Protein AF-A0A382VIN2-F1 (afdb_monomer_lite)

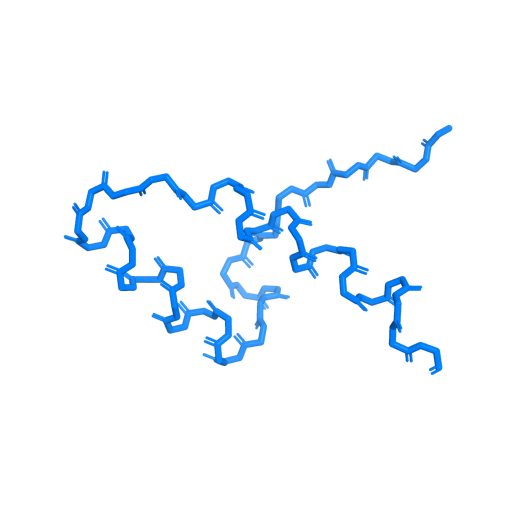Structure (mmCIF, N/CA/C/O backbone):
data_AF-A0A382VIN2-F1
#
_entry.id   AF-A0A382VIN2-F1
#
loop_
_atom_site.group_PDB
_atom_site.id
_atom_site.type_symbol
_atom_site.label_atom_id
_atom_site.label_alt_id
_atom_site.label_comp_id
_atom_site.label_asym_id
_atom_site.label_entity_id
_atom_site.label_seq_id
_atom_site.pdbx_PDB_ins_code
_atom_site.Cartn_x
_atom_site.Cartn_y
_atom_site.Cartn_z
_atom_site.occupancy
_atom_site.B_iso_or_equiv
_atom_site.auth_seq_id
_atom_site.auth_comp_id
_atom_site.auth_asym_id
_atom_site.auth_atom_id
_atom_site.pdbx_PDB_model_num
ATOM 1 N N . MET A 1 1 ? 0.898 13.658 21.256 1.00 58.06 1 MET A N 1
ATOM 2 C CA . MET A 1 1 ? 0.472 13.482 19.849 1.00 58.06 1 MET A CA 1
ATOM 3 C C . MET A 1 1 ? 0.571 12.006 19.491 1.00 58.06 1 MET A C 1
ATOM 5 O O . MET A 1 1 ? 1.614 11.425 19.785 1.00 58.06 1 MET A O 1
ATOM 9 N N . PRO A 1 2 ? -0.474 11.381 18.922 1.00 66.75 2 PRO A N 1
ATOM 10 C CA . PRO A 1 2 ? -0.358 10.030 18.379 1.00 66.75 2 PRO A CA 1
ATOM 11 C C . PRO A 1 2 ? 0.664 10.040 17.236 1.00 66.75 2 PRO A C 1
ATOM 13 O O . PRO A 1 2 ? 0.613 10.900 16.358 1.00 66.75 2 PRO A O 1
ATOM 16 N N . ARG A 1 3 ? 1.645 9.134 17.288 1.00 73.88 3 ARG A N 1
ATOM 17 C CA . ARG A 1 3 ? 2.670 9.022 16.245 1.00 73.88 3 ARG A CA 1
ATOM 18 C C . ARG A 1 3 ? 2.110 8.189 15.099 1.00 73.88 3 ARG A C 1
ATOM 20 O O . ARG A 1 3 ? 1.787 7.025 15.311 1.00 73.88 3 ARG A O 1
ATOM 27 N N . ILE A 1 4 ? 2.023 8.778 13.908 1.00 75.50 4 ILE A N 1
ATOM 28 C CA . ILE A 1 4 ? 1.683 8.041 12.688 1.00 75.50 4 ILE A CA 1
ATOM 29 C C . ILE A 1 4 ? 2.877 7.146 12.350 1.00 75.50 4 ILE A C 1
ATOM 31 O O . ILE A 1 4 ? 3.999 7.635 12.211 1.00 75.50 4 ILE A O 1
ATOM 35 N N . ARG A 1 5 ? 2.638 5.837 12.234 1.00 83.00 5 ARG A N 1
ATOM 36 C CA . ARG A 1 5 ? 3.620 4.878 11.718 1.00 83.00 5 ARG A CA 1
ATOM 37 C C . ARG A 1 5 ? 3.151 4.363 10.366 1.00 83.00 5 ARG A C 1
ATOM 39 O O . ARG A 1 5 ? 1.973 4.049 10.209 1.00 83.00 5 ARG A O 1
ATOM 46 N N . LEU A 1 6 ? 4.075 4.242 9.417 1.00 86.69 6 LEU A N 1
ATOM 47 C CA . LEU A 1 6 ? 3.814 3.516 8.180 1.00 86.69 6 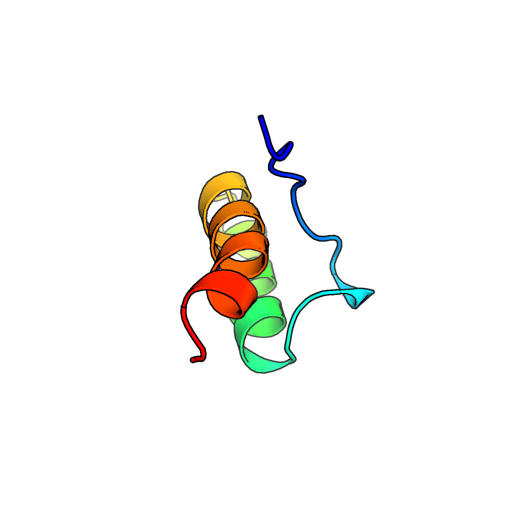LEU A CA 1
ATOM 48 C C . LEU A 1 6 ? 3.596 2.043 8.513 1.00 86.69 6 LEU A C 1
ATOM 50 O O . LEU A 1 6 ? 4.407 1.440 9.216 1.00 86.69 6 LEU A O 1
ATOM 54 N N . LYS A 1 7 ? 2.482 1.491 8.042 1.00 85.25 7 LYS A N 1
ATOM 55 C CA . LYS A 1 7 ? 2.195 0.074 8.221 1.00 85.25 7 LYS A CA 1
ATOM 56 C C . LYS A 1 7 ? 3.084 -0.788 7.336 1.00 85.25 7 LYS A C 1
ATOM 58 O O . LYS A 1 7 ? 3.301 -0.487 6.157 1.00 85.25 7 LYS A O 1
ATOM 63 N N . GLU A 1 8 ? 3.565 -1.870 7.925 1.00 87.25 8 GLU A N 1
ATOM 64 C CA . GLU A 1 8 ? 4.229 -2.944 7.195 1.00 87.25 8 GLU A CA 1
ATOM 65 C C . GLU A 1 8 ? 3.195 -3.819 6.481 1.00 87.25 8 GLU A C 1
ATOM 67 O O . GLU A 1 8 ? 2.008 -3.799 6.806 1.00 87.25 8 GLU A O 1
ATOM 72 N N . ASP A 1 9 ? 3.640 -4.605 5.505 1.00 88.00 9 ASP A N 1
ATOM 73 C CA . ASP A 1 9 ? 2.766 -5.381 4.618 1.00 88.00 9 ASP A CA 1
ATOM 74 C C . ASP A 1 9 ? 1.828 -6.325 5.379 1.00 88.00 9 ASP A C 1
ATOM 76 O O . ASP A 1 9 ? 0.649 -6.442 5.050 1.00 88.00 9 ASP A O 1
ATOM 80 N N . HIS A 1 10 ? 2.329 -6.941 6.450 1.00 87.62 10 HIS A N 1
ATOM 81 C CA . HIS A 1 10 ? 1.561 -7.847 7.304 1.00 87.62 10 HIS A CA 1
ATOM 82 C C . HIS A 1 10 ? 0.497 -7.132 8.163 1.00 87.62 10 HIS A C 1
ATOM 84 O O . HIS A 1 10 ? -0.370 -7.781 8.743 1.00 87.62 10 HIS A O 1
ATOM 90 N N . GLU A 1 11 ? 0.554 -5.800 8.262 1.00 86.25 11 GLU A N 1
ATOM 91 C CA . GLU A 1 11 ? -0.387 -4.964 9.018 1.00 86.25 11 GLU A CA 1
ATOM 92 C C . GLU A 1 11 ? -1.487 -4.355 8.132 1.00 86.25 11 GLU A C 1
ATOM 94 O O . GLU A 1 11 ? -2.413 -3.695 8.634 1.00 86.25 11 GLU A O 1
ATOM 99 N N . LEU A 1 12 ? -1.365 -4.524 6.813 1.00 85.31 12 LEU A N 1
ATOM 100 C CA . LEU A 1 12 ? -2.304 -4.025 5.819 1.00 85.31 12 LEU A CA 1
ATOM 101 C C . LEU A 1 12 ? -3.435 -5.028 5.581 1.00 85.31 12 LEU A C 1
ATOM 103 O O . LEU A 1 12 ? -3.266 -6.241 5.672 1.00 8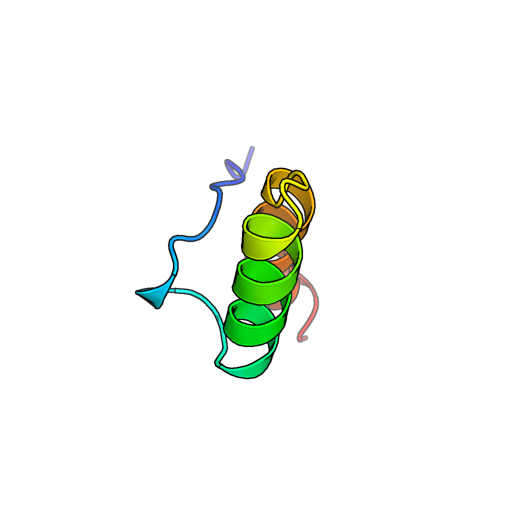5.31 12 LEU A O 1
ATOM 107 N N . SER A 1 13 ? -4.613 -4.508 5.233 1.00 87.06 13 SER A N 1
ATOM 108 C CA . SER A 1 13 ? -5.681 -5.356 4.703 1.00 87.06 13 SER A CA 1
ATOM 109 C C . SER A 1 13 ? -5.263 -5.926 3.343 1.00 87.06 13 SER A C 1
ATOM 111 O O . SER A 1 13 ? -4.494 -5.289 2.621 1.00 87.06 13 SER A O 1
ATOM 113 N N . ALA A 1 14 ? -5.805 -7.081 2.946 1.00 86.62 14 ALA A N 1
ATOM 114 C CA . ALA A 1 14 ? -5.481 -7.704 1.657 1.00 86.62 14 ALA A CA 1
ATOM 115 C C . ALA A 1 14 ? -5.715 -6.760 0.457 1.00 86.62 14 ALA A C 1
ATOM 117 O O . ALA A 1 14 ? -4.942 -6.750 -0.501 1.00 86.62 14 ALA A O 1
ATOM 118 N N . LEU A 1 15 ? -6.749 -5.916 0.538 1.00 86.25 15 LEU A N 1
ATOM 119 C CA . LEU A 1 15 ? -7.074 -4.932 -0.494 1.00 86.25 15 LEU A CA 1
ATOM 120 C C . LEU A 1 15 ? -6.037 -3.800 -0.539 1.00 86.25 15 LEU A C 1
ATOM 122 O O . LEU A 1 15 ? -5.576 -3.417 -1.615 1.00 86.25 15 LEU A O 1
ATOM 126 N N . THR A 1 16 ? -5.640 -3.278 0.623 1.00 86.38 16 THR A N 1
ATOM 127 C CA . THR A 1 16 ? -4.630 -2.215 0.718 1.00 86.38 16 THR A CA 1
ATOM 128 C C . THR A 1 16 ? -3.249 -2.724 0.311 1.00 86.38 16 THR A C 1
ATOM 130 O O . THR A 1 16 ? -2.529 -2.021 -0.393 1.00 86.38 16 THR A O 1
ATOM 133 N N . LEU A 1 17 ? -2.905 -3.959 0.684 1.00 90.06 17 LEU A N 1
ATOM 134 C CA . LEU A 1 17 ? -1.652 -4.614 0.313 1.00 90.06 17 LEU A CA 1
ATOM 135 C C . LEU A 1 17 ? -1.523 -4.754 -1.209 1.00 90.06 17 LEU A C 1
ATOM 137 O O . LEU A 1 17 ? -0.510 -4.355 -1.773 1.00 90.06 17 LEU A O 1
ATOM 141 N N . SER A 1 18 ? -2.573 -5.230 -1.886 1.00 90.31 18 SER A N 1
ATOM 142 C CA . SER A 1 18 ? -2.586 -5.353 -3.351 1.00 90.31 18 SER A CA 1
ATOM 143 C C . SER A 1 18 ? -2.365 -4.007 -4.057 1.00 90.31 18 SER A C 1
ATOM 145 O O . SER A 1 18 ? -1.624 -3.926 -5.040 1.00 90.31 18 SER A O 1
ATOM 147 N N . ARG A 1 19 ? -2.951 -2.922 -3.530 1.00 88.69 19 ARG A N 1
ATOM 148 C CA . ARG A 1 19 ? -2.737 -1.563 -4.051 1.00 88.69 19 ARG A CA 1
ATOM 149 C C . ARG A 1 19 ? -1.311 -1.069 -3.817 1.00 88.69 19 ARG A C 1
ATOM 151 O O . ARG A 1 19 ? -0.714 -0.537 -4.745 1.00 88.69 19 ARG A O 1
ATOM 158 N N . VAL A 1 20 ? -0.766 -1.265 -2.615 1.00 90.62 20 VAL A N 1
ATOM 159 C CA . VAL A 1 20 ? 0.621 -0.897 -2.275 1.00 90.62 20 VAL A CA 1
ATOM 160 C C . VAL A 1 20 ? 1.605 -1.619 -3.195 1.00 90.62 20 VAL A C 1
ATOM 162 O O . VAL A 1 20 ? 2.424 -0.964 -3.830 1.00 90.62 20 VAL A O 1
ATOM 165 N N . GLN A 1 21 ? 1.453 -2.932 -3.373 1.00 91.06 21 GLN A N 1
ATOM 166 C CA . GLN A 1 21 ? 2.312 -3.725 -4.257 1.00 91.06 21 GLN A CA 1
ATOM 167 C C . GLN A 1 21 ? 2.225 -3.284 -5.723 1.00 91.06 21 GLN A C 1
ATOM 169 O O . GLN A 1 21 ? 3.239 -3.238 -6.412 1.00 91.06 21 GLN A O 1
ATOM 174 N N . SER A 1 22 ? 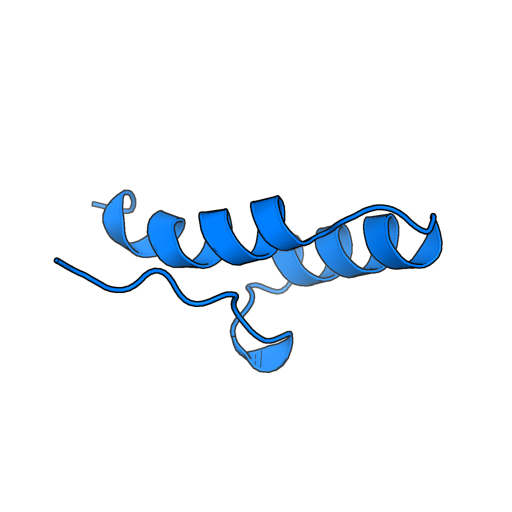1.032 -2.914 -6.199 1.00 91.56 22 SER A N 1
ATOM 175 C CA . SER A 1 22 ? 0.855 -2.414 -7.570 1.00 91.56 22 SER A CA 1
ATOM 176 C C . SER A 1 22 ? 1.576 -1.080 -7.796 1.00 91.56 22 SER A C 1
ATOM 178 O O . SER A 1 22 ? 2.165 -0.866 -8.853 1.00 91.56 22 SER A O 1
ATOM 180 N N . VAL A 1 23 ? 1.551 -0.186 -6.801 1.00 89.50 23 VAL A N 1
ATOM 181 C CA . VAL A 1 23 ? 2.236 1.114 -6.862 1.00 89.50 23 VAL A CA 1
ATOM 182 C C . VAL A 1 23 ? 3.752 0.946 -6.741 1.00 89.50 23 VAL A C 1
ATOM 184 O O . VAL A 1 23 ? 4.484 1.569 -7.506 1.00 89.50 23 VAL A O 1
ATOM 187 N N . GLU A 1 24 ? 4.232 0.063 -5.861 1.00 90.56 24 GLU A N 1
ATOM 188 C CA . GLU A 1 24 ? 5.665 -0.244 -5.728 1.00 90.56 24 GLU A CA 1
ATOM 189 C C . GLU A 1 24 ? 6.232 -0.892 -6.991 1.00 90.56 24 GLU A C 1
ATOM 191 O O . GLU A 1 24 ? 7.308 -0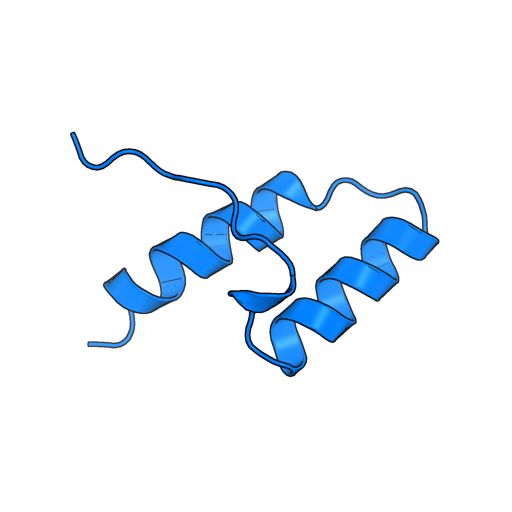.509 -7.445 1.00 90.56 24 GLU A O 1
ATOM 196 N N . ALA A 1 25 ? 5.489 -1.809 -7.616 1.00 90.88 25 ALA A N 1
ATOM 197 C CA . ALA A 1 25 ? 5.877 -2.412 -8.890 1.00 90.88 25 ALA A CA 1
ATOM 198 C C . ALA A 1 25 ? 5.981 -1.378 -10.026 1.00 90.88 25 ALA A C 1
ATOM 200 O O . ALA A 1 25 ? 6.783 -1.546 -10.942 1.00 90.88 25 ALA A O 1
ATOM 201 N N . ALA A 1 26 ? 5.205 -0.293 -9.953 1.00 91.06 26 ALA A N 1
ATOM 202 C CA . ALA A 1 26 ? 5.294 0.845 -10.865 1.00 91.06 26 ALA A CA 1
ATOM 203 C C . ALA A 1 26 ? 6.388 1.865 -10.474 1.00 91.06 26 ALA A C 1
ATOM 205 O O . ALA A 1 26 ? 6.565 2.861 -11.174 1.00 91.06 26 ALA A O 1
ATOM 206 N N . GLY A 1 27 ? 7.113 1.641 -9.370 1.00 90.56 27 GLY A N 1
ATOM 207 C CA . GLY A 1 27 ? 8.140 2.546 -8.842 1.00 90.56 27 GLY A CA 1
ATOM 208 C C . GLY A 1 27 ? 7.592 3.780 -8.115 1.00 90.56 27 GLY A C 1
ATOM 209 O O . GLY A 1 27 ? 8.322 4.751 -7.927 1.00 90.56 27 GLY A O 1
ATOM 210 N N . GLY A 1 28 ? 6.311 3.778 -7.742 1.00 89.44 28 GLY A N 1
ATOM 211 C CA . GLY A 1 28 ? 5.658 4.881 -7.039 1.00 89.44 28 GLY A CA 1
ATOM 212 C C . GLY A 1 28 ? 5.862 4.847 -5.522 1.00 89.44 28 GLY A C 1
ATOM 213 O O . GLY A 1 28 ? 6.111 3.798 -4.930 1.00 89.44 28 GLY A O 1
ATOM 214 N N . ASP A 1 29 ? 5.707 6.005 -4.877 1.00 89.69 29 ASP A N 1
ATOM 215 C CA . ASP A 1 29 ? 5.756 6.119 -3.417 1.00 89.69 29 ASP A CA 1
ATOM 216 C C . ASP A 1 29 ? 4.467 5.591 -2.762 1.00 89.69 29 ASP A C 1
ATOM 218 O O . ASP A 1 29 ? 3.351 5.975 -3.124 1.00 89.69 29 ASP A O 1
ATOM 222 N N . THR A 1 30 ? 4.621 4.734 -1.751 1.00 90.00 30 THR A N 1
ATOM 223 C CA . THR A 1 30 ? 3.520 4.146 -0.974 1.00 90.00 30 THR A CA 1
ATOM 224 C C . THR A 1 30 ? 3.436 4.658 0.457 1.00 90.00 30 THR A C 1
ATOM 226 O O . THR A 1 30 ? 2.536 4.246 1.196 1.00 90.00 30 THR A O 1
ATOM 229 N N . SER A 1 31 ? 4.294 5.605 0.851 1.00 87.38 31 SER A N 1
ATOM 230 C CA . SER A 1 31 ? 4.304 6.210 2.187 1.00 87.38 31 SER A CA 1
ATOM 231 C C . SER A 1 31 ? 2.930 6.772 2.577 1.00 87.38 31 SER A C 1
ATOM 233 O O . SER A 1 31 ? 2.427 6.511 3.670 1.00 87.38 31 SER A O 1
ATOM 235 N N . SER A 1 32 ? 2.254 7.451 1.650 1.00 85.44 32 SER A N 1
ATOM 236 C CA . SER A 1 32 ? 0.932 8.038 1.892 1.00 85.44 32 SER A CA 1
ATOM 237 C C . SER A 1 32 ? -0.156 6.973 2.057 1.00 85.44 32 SER A C 1
ATOM 239 O O . SER A 1 32 ? -0.981 7.077 2.962 1.00 85.44 32 SER A O 1
ATOM 241 N N . LEU A 1 33 ? -0.133 5.903 1.253 1.00 85.25 33 LEU A N 1
ATOM 242 C CA . LEU A 1 33 ? -1.085 4.789 1.369 1.00 85.25 33 LEU A CA 1
ATOM 243 C C . LEU A 1 33 ? -0.888 4.009 2.675 1.00 85.25 33 LEU A C 1
ATOM 245 O O . LEU A 1 33 ? -1.855 3.728 3.384 1.00 85.25 33 LEU A O 1
ATOM 249 N N . ARG A 1 34 ? 0.366 3.709 3.031 1.00 87.06 34 ARG A N 1
ATOM 250 C CA . ARG A 1 34 ? 0.727 3.028 4.285 1.00 87.06 34 ARG A CA 1
ATOM 251 C C . ARG A 1 34 ? 0.401 3.889 5.512 1.00 87.06 34 ARG A C 1
ATOM 253 O O . ARG A 1 34 ? -0.012 3.352 6.540 1.00 87.06 34 ARG A O 1
ATOM 260 N N . GLY A 1 35 ? 0.552 5.210 5.405 1.00 86.56 35 GLY A N 1
ATOM 261 C CA . GLY A 1 35 ? 0.170 6.175 6.436 1.00 86.56 35 GLY A CA 1
ATOM 262 C C . GLY A 1 35 ? -1.346 6.297 6.602 1.00 86.56 35 GLY A C 1
ATOM 263 O O . GLY A 1 35 ? -1.842 6.249 7.724 1.00 86.56 35 GLY A O 1
ATOM 264 N N . LEU A 1 36 ? -2.109 6.368 5.509 1.00 84.25 36 LEU A N 1
ATOM 265 C CA . LEU A 1 36 ? -3.575 6.398 5.561 1.00 84.25 36 LEU A CA 1
ATOM 266 C C . LEU A 1 36 ? -4.154 5.104 6.136 1.00 84.25 36 LEU A C 1
ATOM 268 O O . LEU A 1 36 ? -5.053 5.163 6.969 1.00 84.25 36 LEU A O 1
ATOM 272 N N . ALA A 1 37 ? -3.580 3.947 5.802 1.00 83.94 37 ALA A N 1
ATOM 273 C CA . ALA A 1 37 ? -3.980 2.665 6.381 1.00 83.94 37 ALA A CA 1
ATOM 274 C C . ALA A 1 37 ? -3.811 2.616 7.913 1.00 83.94 37 ALA A C 1
ATOM 276 O O . ALA A 1 37 ? -4.497 1.852 8.598 1.00 83.94 37 ALA A O 1
ATOM 277 N N . HIS A 1 38 ? -2.891 3.402 8.483 1.00 79.50 38 HIS A N 1
ATOM 278 C CA . HIS A 1 38 ? -2.760 3.558 9.934 1.00 79.50 38 HIS A CA 1
AT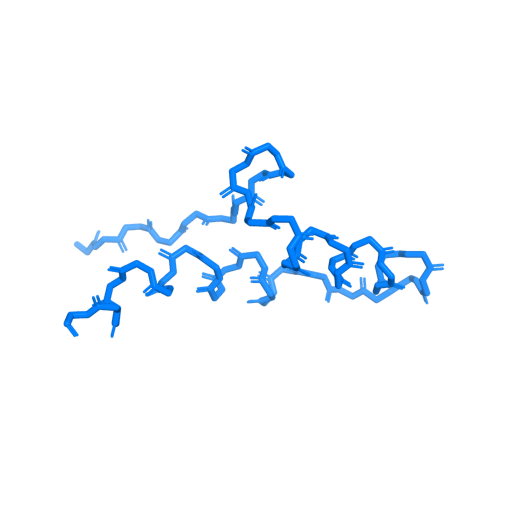OM 279 C C . HIS A 1 38 ? -3.958 4.308 10.535 1.00 79.50 38 HIS A C 1
ATOM 281 O O . HIS A 1 38 ? -4.412 3.969 11.627 1.00 79.50 38 HIS A O 1
ATOM 287 N N . ILE A 1 39 ? -4.497 5.276 9.793 1.00 77.56 39 ILE A N 1
ATOM 288 C CA . ILE A 1 39 ? -5.558 6.185 10.229 1.00 77.56 39 ILE A CA 1
ATOM 289 C C . ILE A 1 39 ? -6.957 5.669 9.838 1.00 77.56 39 ILE A C 1
ATOM 291 O O . ILE A 1 39 ? -7.929 6.042 10.478 1.00 77.56 39 ILE A O 1
ATOM 295 N N . GLU A 1 40 ? -7.104 4.735 8.892 1.00 68.88 40 GLU A N 1
ATOM 296 C CA . GLU A 1 40 ? -8.403 4.093 8.592 1.00 68.88 40 GLU A CA 1
ATOM 297 C C . GLU A 1 40 ? -9.079 3.521 9.850 1.00 68.88 40 GLU A C 1
ATOM 299 O O . GLU A 1 40 ? -10.283 3.674 10.031 1.00 68.88 40 GLU A O 1
ATOM 304 N N . LYS A 1 41 ? -8.301 2.951 10.783 1.00 63.16 41 LYS A N 1
ATOM 305 C CA . LYS A 1 41 ? -8.822 2.481 12.081 1.00 63.16 41 LYS A CA 1
ATOM 306 C C . LYS A 1 41 ? -9.362 3.605 12.975 1.00 63.16 41 LYS A C 1
ATOM 308 O O . LYS A 1 41 ? -10.184 3.326 13.836 1.00 63.16 41 LYS A O 1
ATOM 313 N N . LEU A 1 42 ? -8.898 4.843 12.802 1.00 61.38 42 LEU A N 1
ATOM 314 C CA . LEU A 1 42 ? -9.387 6.013 13.541 1.00 61.38 42 LEU A CA 1
ATOM 315 C C . LEU A 1 42 ? -10.725 6.533 12.994 1.00 61.38 42 LEU A C 1
ATOM 317 O O . LEU A 1 42 ? -11.444 7.197 13.732 1.00 61.38 42 LEU A O 1
ATOM 321 N N . PHE A 1 43 ? -11.062 6.233 11.735 1.00 59.25 43 PHE A N 1
ATOM 322 C CA . PHE A 1 43 ? -12.288 6.704 11.077 1.00 59.25 43 PHE A CA 1
ATOM 323 C C . PHE A 1 43 ? -13.347 5.616 10.857 1.00 59.25 43 PHE A C 1
ATOM 325 O O . PHE A 1 43 ? -14.452 5.936 10.434 1.00 59.25 43 PHE A O 1
ATOM 332 N N . ALA A 1 44 ? -13.046 4.350 11.156 1.00 59.78 44 ALA A N 1
ATOM 333 C CA . ALA A 1 44 ? -13.980 3.223 11.052 1.00 59.78 44 ALA A CA 1
ATOM 334 C C . ALA A 1 44 ? -14.972 3.125 12.237 1.00 59.78 44 ALA A C 1
ATOM 336 O O . ALA A 1 44 ? -15.310 2.018 12.655 1.00 59.78 44 ALA A O 1
ATOM 337 N N . GLY A 1 45 ? -15.364 4.273 12.803 1.00 48.00 45 GLY A N 1
ATOM 338 C CA . GLY A 1 45 ? -16.331 4.378 13.901 1.00 48.00 45 GLY A CA 1
ATOM 339 C C . GLY A 1 45 ? -17.740 3.966 13.501 1.00 48.00 45 GLY A C 1
ATOM 340 O O . GLY A 1 45 ? -18.123 4.230 12.340 1.00 48.00 45 GLY A O 1
#

Organism: NCBI:txid408172

Secondary structure (DSSP, 8-state):
-PPP-PPPGGGS-HHHHHHHHHHHHTT---HHHHHHHHHHHHH--

Foldseek 3Di:
DDDQDQDDLVLADPVLNVVLVVQVVVVHDCSVSSRVRSCVVVVPD

Sequence (45 aa):
MPRIRLKEDHELSALTLSRVQSVEAAGGDTSSLRGLAHIEKLFAG

pLDDT: mean 82.03, std 10.93, range [48.0, 91.56]

Radius of gyration: 10.77 Å; chains: 1; bounding box: 24×21×31 Å